Protein AF-A0A1V5LIF1-F1 (afdb_monomer_lite)

Sequence (78 aa):
MLAIWNRNVFPAMKVTWGTYPNNIGHTDYPGCFRCHDDEHASADRRTVSQDCNACHNLLAMDEPEPKILDDLGVVEKK

Structure (mmCIF, N/CA/C/O backbone):
data_AF-A0A1V5LIF1-F1
#
_entry.id   AF-A0A1V5LIF1-F1
#
loop_
_atom_site.group_PDB
_atom_site.id
_atom_site.type_symbol
_atom_site.label_atom_id
_atom_site.label_alt_id
_atom_site.label_comp_id
_atom_site.label_asym_id
_atom_site.label_entity_id
_atom_site.label_seq_id
_atom_site.pdbx_PDB_ins_code
_atom_site.Cartn_x
_atom_site.Cartn_y
_atom_site.Cartn_z
_atom_site.occupancy
_atom_site.B_iso_or_equiv
_atom_site.auth_seq_id
_atom_site.auth_comp_id
_atom_site.auth_asym_id
_atom_site.auth_atom_id
_atom_site.pdbx_PDB_model_num
ATOM 1 N N . MET A 1 1 ? 11.483 -26.514 17.015 1.00 63.81 1 MET A N 1
ATOM 2 C CA . MET A 1 1 ? 12.038 -25.141 16.991 1.00 63.81 1 MET A CA 1
ATOM 3 C C . MET A 1 1 ? 12.933 -24.895 15.768 1.00 63.81 1 MET A C 1
ATOM 5 O O . MET A 1 1 ? 12.610 -23.995 15.008 1.00 63.81 1 MET A O 1
ATOM 9 N N . LEU A 1 2 ? 13.945 -25.732 15.470 1.00 82.50 2 LEU A N 1
ATOM 10 C CA . LEU A 1 2 ? 14.788 -25.575 14.258 1.00 82.50 2 LEU A CA 1
ATOM 11 C C . LEU A 1 2 ? 14.032 -25.642 12.914 1.00 82.50 2 LEU A C 1
ATOM 13 O O . LEU A 1 2 ? 14.370 -24.925 11.980 1.00 82.50 2 LEU A O 1
ATOM 17 N N . ALA A 1 3 ? 13.001 -26.485 12.804 1.00 88.62 3 ALA A N 1
ATOM 18 C CA . ALA A 1 3 ? 12.278 -26.668 11.543 1.00 88.62 3 ALA A CA 1
ATOM 19 C C . ALA A 1 3 ? 11.539 -25.403 11.061 1.00 88.62 3 ALA A C 1
ATOM 21 O O . ALA A 1 3 ? 11.450 -25.174 9.861 1.00 88.62 3 ALA A O 1
ATOM 22 N N . ILE A 1 4 ? 11.023 -24.576 11.979 1.00 85.75 4 ILE A N 1
ATOM 23 C CA . ILE A 1 4 ? 10.342 -23.317 11.630 1.00 85.75 4 ILE A CA 1
ATOM 24 C C . ILE A 1 4 ? 11.371 -22.269 11.198 1.00 85.75 4 ILE A C 1
ATOM 26 O O . ILE A 1 4 ? 11.151 -21.566 10.216 1.00 85.75 4 ILE A O 1
ATOM 30 N N . TRP A 1 5 ? 12.512 -22.213 11.891 1.00 85.31 5 TRP A N 1
ATOM 31 C CA . TRP A 1 5 ? 13.621 -21.325 11.550 1.00 85.31 5 TRP A CA 1
ATOM 32 C C . TRP A 1 5 ? 14.145 -21.596 10.135 1.00 85.31 5 TRP A C 1
ATOM 34 O O . TRP A 1 5 ? 14.130 -20.701 9.297 1.00 85.31 5 TRP A O 1
ATOM 44 N N . ASN A 1 6 ? 14.493 -22.848 9.823 1.00 86.19 6 ASN A N 1
ATOM 45 C CA . ASN A 1 6 ? 15.050 -23.223 8.516 1.00 86.19 6 ASN A CA 1
ATOM 46 C C . ASN A 1 6 ? 14.074 -23.039 7.337 1.00 86.19 6 ASN A C 1
ATOM 48 O O . ASN A 1 6 ? 14.508 -23.044 6.191 1.00 86.19 6 ASN A O 1
ATOM 52 N N . ARG A 1 7 ? 12.764 -22.914 7.596 1.00 86.44 7 ARG A N 1
ATOM 53 C CA . ARG A 1 7 ? 11.748 -22.655 6.560 1.00 86.44 7 ARG A CA 1
ATOM 54 C C . ARG A 1 7 ? 11.582 -21.176 6.223 1.00 86.44 7 ARG A C 1
ATOM 56 O O . ARG A 1 7 ? 11.106 -20.872 5.139 1.00 86.44 7 ARG A O 1
ATOM 63 N N . ASN A 1 8 ? 11.924 -20.286 7.152 1.00 83.81 8 ASN A N 1
ATOM 64 C CA . ASN A 1 8 ? 11.633 -18.856 7.031 1.00 83.81 8 ASN A CA 1
ATOM 65 C C . ASN A 1 8 ? 12.895 -17.985 7.017 1.00 83.81 8 ASN A C 1
ATOM 67 O O . ASN A 1 8 ? 12.823 -16.823 6.631 1.00 83.81 8 ASN A O 1
ATOM 71 N N . VAL A 1 9 ? 14.046 -18.521 7.432 1.00 86.44 9 VAL A N 1
ATOM 72 C CA . VAL A 1 9 ? 15.313 -17.790 7.499 1.00 86.44 9 VAL A CA 1
ATOM 73 C C . VAL A 1 9 ? 16.322 -18.431 6.558 1.00 86.44 9 VAL A C 1
ATOM 75 O O . VAL A 1 9 ? 16.674 -19.600 6.710 1.00 86.44 9 VAL A O 1
ATOM 78 N N . PHE A 1 10 ? 16.824 -17.636 5.611 1.00 89.69 10 PHE A N 1
ATOM 79 C CA . PHE A 1 10 ? 17.771 -18.068 4.583 1.00 89.69 10 PHE A CA 1
ATOM 80 C C . PHE A 1 10 ? 19.084 -17.274 4.703 1.00 89.69 10 PHE A C 1
ATOM 82 O O . PHE A 1 10 ? 19.257 -16.273 4.004 1.00 89.69 10 PHE A O 1
ATOM 89 N N . PRO A 1 11 ? 20.039 -17.692 5.562 1.00 87.56 11 PRO A N 1
ATOM 90 C CA . PRO A 1 11 ? 21.253 -16.915 5.839 1.00 87.56 11 PRO A CA 1
ATOM 91 C C . PRO A 1 11 ? 22.099 -16.603 4.599 1.00 87.56 11 PRO A C 1
ATOM 93 O O . PRO A 1 11 ? 22.708 -15.540 4.516 1.00 87.56 11 PRO A O 1
ATOM 96 N N . ALA A 1 12 ? 22.100 -17.500 3.607 1.00 91.81 12 ALA A N 1
ATOM 97 C CA . ALA A 1 12 ? 22.828 -17.313 2.352 1.00 91.81 12 ALA A CA 1
ATOM 98 C C . ALA A 1 12 ? 22.340 -16.098 1.542 1.00 91.81 12 ALA A C 1
ATOM 100 O O . ALA A 1 12 ? 23.124 -15.505 0.805 1.00 91.81 12 ALA A O 1
ATOM 101 N N . MET A 1 13 ? 21.078 -15.695 1.721 1.00 91.00 13 MET A N 1
ATOM 102 C CA . MET A 1 13 ? 20.505 -14.515 1.068 1.00 91.00 13 MET A CA 1
ATOM 103 C C . MET A 1 13 ? 20.992 -13.204 1.699 1.00 91.00 13 MET A C 1
ATOM 105 O O . MET A 1 13 ? 20.810 -12.151 1.099 1.00 91.00 13 MET A O 1
ATOM 109 N N . LYS A 1 14 ? 21.615 -13.248 2.891 1.00 89.19 14 LYS A N 1
ATOM 110 C CA . LYS A 1 14 ? 22.054 -12.070 3.667 1.00 89.19 14 LYS A CA 1
ATOM 111 C C . LYS A 1 14 ? 20.928 -11.053 3.929 1.00 89.19 14 LYS A C 1
ATOM 113 O O . LYS A 1 14 ? 21.173 -9.855 4.002 1.00 89.19 14 LYS A O 1
ATOM 118 N N . VAL A 1 15 ? 19.701 -11.552 4.079 1.00 88.38 15 VAL A N 1
ATOM 119 C CA . VAL A 1 15 ? 18.489 -10.772 4.364 1.00 88.38 15 VAL A CA 1
ATOM 120 C C . VAL A 1 15 ? 18.143 -10.920 5.843 1.00 88.38 15 VAL A C 1
ATOM 122 O O . VAL A 1 15 ? 18.124 -12.033 6.372 1.00 88.38 15 VAL A O 1
ATOM 125 N N . THR A 1 16 ? 17.841 -9.807 6.502 1.00 84.75 16 THR A N 1
ATOM 126 C CA . THR A 1 16 ? 17.331 -9.755 7.878 1.00 84.75 16 THR A CA 1
ATOM 127 C C . THR A 1 16 ? 15.927 -9.149 7.913 1.00 84.75 16 THR A C 1
ATOM 129 O O . THR A 1 16 ? 15.438 -8.598 6.924 1.00 84.75 16 THR A O 1
ATOM 132 N N . TRP A 1 17 ? 15.267 -9.203 9.072 1.00 84.50 17 TRP A N 1
ATOM 133 C CA . TRP A 1 17 ? 14.036 -8.440 9.295 1.00 84.50 17 TRP A CA 1
ATOM 134 C C . TRP A 1 17 ? 14.253 -6.959 8.955 1.00 84.50 17 TRP A C 1
ATOM 136 O O . TRP A 1 17 ? 15.287 -6.390 9.305 1.00 84.50 17 TRP A O 1
ATOM 146 N N . GLY A 1 18 ? 13.306 -6.369 8.222 1.00 84.50 18 GLY A N 1
ATOM 147 C CA . GLY A 1 18 ? 13.380 -4.979 7.760 1.00 84.50 18 GLY A CA 1
ATOM 148 C C . GLY A 1 18 ? 14.287 -4.722 6.549 1.00 84.50 18 GLY A C 1
ATOM 149 O O . GLY A 1 18 ? 14.404 -3.577 6.134 1.00 84.50 18 GLY A O 1
ATOM 150 N N . THR A 1 19 ? 14.916 -5.744 5.949 1.00 89.38 19 THR A N 1
ATOM 151 C CA . THR A 1 19 ? 15.736 -5.550 4.731 1.00 89.38 19 THR A CA 1
ATOM 152 C C . THR A 1 19 ? 14.903 -5.100 3.527 1.00 89.38 19 THR A C 1
ATOM 154 O O . THR A 1 19 ? 15.383 -4.313 2.716 1.00 89.38 19 THR A O 1
ATOM 157 N N . TYR A 1 20 ? 13.668 -5.593 3.398 1.00 88.38 20 TYR A N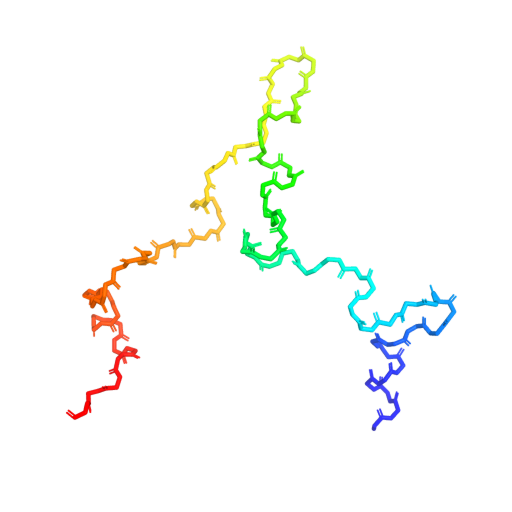 1
ATOM 158 C CA . TYR A 1 20 ? 12.770 -5.234 2.300 1.00 88.38 20 TYR A CA 1
ATOM 159 C C . TYR A 1 20 ? 11.567 -4.432 2.803 1.00 88.38 20 TYR A C 1
ATOM 161 O O . TYR A 1 20 ? 11.084 -4.712 3.904 1.00 88.38 20 TYR A O 1
ATOM 169 N N . PRO A 1 21 ? 11.053 -3.487 1.990 1.00 89.25 21 PRO A N 1
ATOM 170 C CA . PRO A 1 21 ? 9.834 -2.752 2.294 1.00 89.25 21 PRO A CA 1
ATOM 171 C C . PRO A 1 21 ? 8.671 -3.682 2.626 1.00 89.25 21 PRO A C 1
ATOM 173 O O . PRO A 1 21 ? 8.371 -4.609 1.864 1.00 89.25 21 PRO A O 1
ATOM 176 N N . ASN A 1 22 ? 7.981 -3.395 3.730 1.00 86.81 22 ASN A N 1
ATOM 177 C CA . ASN A 1 22 ? 6.681 -3.995 3.969 1.00 86.81 22 ASN A CA 1
ATOM 178 C C . ASN A 1 22 ? 5.636 -3.226 3.169 1.00 86.81 22 ASN A C 1
ATOM 180 O O . ASN A 1 22 ? 5.384 -2.050 3.369 1.00 86.81 22 ASN A O 1
ATOM 184 N N . ASN A 1 23 ? 5.038 -3.934 2.239 1.00 89.19 23 ASN A N 1
ATOM 185 C CA . ASN A 1 23 ? 4.210 -3.384 1.192 1.00 89.19 23 ASN A CA 1
ATOM 186 C C . ASN A 1 23 ? 2.712 -3.627 1.467 1.00 89.19 23 ASN A C 1
ATOM 188 O O . ASN A 1 23 ? 1.888 -3.523 0.556 1.00 89.19 23 ASN A O 1
ATOM 192 N N . ILE A 1 24 ? 2.394 -3.993 2.716 1.00 87.75 24 ILE A N 1
ATOM 193 C CA . ILE A 1 24 ? 1.049 -4.136 3.267 1.00 87.75 24 ILE A CA 1
ATOM 194 C C . ILE A 1 24 ? 0.568 -2.742 3.687 1.00 87.75 24 ILE A C 1
ATOM 196 O O . ILE A 1 24 ? 1.052 -2.189 4.671 1.00 87.75 24 ILE A O 1
ATOM 200 N N . GLY A 1 25 ? -0.384 -2.185 2.935 1.00 85.12 25 GLY A N 1
ATOM 201 C CA . GLY A 1 25 ? -0.855 -0.808 3.115 1.00 85.12 25 GLY A CA 1
ATOM 202 C C . GLY A 1 25 ? 0.049 0.231 2.442 1.00 85.12 25 GLY A C 1
ATOM 203 O O . GLY A 1 25 ? 1.055 -0.120 1.827 1.00 85.12 25 GLY A O 1
ATOM 204 N N . HIS A 1 26 ? -0.339 1.506 2.529 1.00 88.31 26 HIS A N 1
ATOM 205 C CA . HIS A 1 26 ? 0.332 2.628 1.855 1.00 88.31 26 HIS A CA 1
ATOM 206 C C . HIS A 1 26 ? 0.762 3.758 2.818 1.00 88.31 26 HIS A C 1
ATOM 208 O O . HIS A 1 26 ? 0.912 4.908 2.408 1.00 88.31 26 HIS A O 1
ATOM 214 N N . THR A 1 27 ? 0.891 3.453 4.115 1.00 88.25 27 THR A N 1
ATOM 215 C CA . THR A 1 27 ? 1.264 4.432 5.155 1.00 88.25 27 THR A CA 1
ATOM 216 C C . THR A 1 27 ? 2.776 4.625 5.230 1.00 88.25 27 THR A C 1
ATOM 218 O O . THR A 1 27 ? 3.256 5.750 5.142 1.00 88.25 27 THR A O 1
ATOM 221 N N . ASP A 1 28 ? 3.526 3.526 5.356 1.00 89.88 28 ASP A N 1
ATOM 222 C CA . ASP A 1 28 ? 4.984 3.569 5.551 1.00 89.88 28 ASP A CA 1
ATOM 223 C C . ASP A 1 28 ? 5.771 3.381 4.243 1.00 89.88 28 ASP A C 1
ATOM 225 O O . ASP A 1 28 ? 6.926 3.787 4.124 1.00 89.88 28 ASP A O 1
ATOM 229 N N . TYR A 1 29 ? 5.145 2.753 3.247 1.00 92.62 29 TYR A N 1
ATOM 230 C CA . TYR A 1 29 ? 5.711 2.451 1.932 1.00 92.62 29 TYR A CA 1
ATOM 231 C C . TYR A 1 29 ? 4.633 2.623 0.857 1.00 92.62 29 TYR A C 1
ATOM 233 O O . TYR A 1 29 ? 3.456 2.628 1.201 1.00 92.62 29 TYR A O 1
ATOM 241 N N . PRO A 1 30 ? 4.979 2.698 -0.445 1.00 92.25 30 PRO A N 1
ATOM 242 C CA . PRO A 1 30 ? 3.991 2.936 -1.504 1.00 92.25 30 PRO A CA 1
ATOM 243 C C . PRO A 1 30 ? 2.851 1.908 -1.581 1.00 92.25 30 PRO A C 1
ATOM 245 O O . PRO A 1 30 ? 1.793 2.198 -2.133 1.00 92.25 30 PRO A O 1
ATOM 248 N N . GLY A 1 31 ? 3.042 0.693 -1.053 1.00 91.12 31 GLY A N 1
ATOM 249 C CA . GLY A 1 31 ? 1.992 -0.319 -1.073 1.00 91.12 31 GLY A CA 1
ATOM 250 C C . GLY A 1 31 ? 1.560 -0.663 -2.497 1.00 91.12 31 GLY A C 1
ATOM 251 O O . GLY A 1 31 ? 2.376 -0.689 -3.422 1.00 91.12 31 GLY A O 1
ATOM 252 N N . CYS A 1 32 ? 0.271 -0.936 -2.684 1.00 89.38 32 CYS A N 1
ATOM 253 C CA . CYS A 1 32 ? -0.316 -1.253 -3.989 1.00 89.38 32 CYS A CA 1
ATOM 254 C C . CYS A 1 32 ? -0.002 -0.188 -5.055 1.00 89.38 32 CYS A C 1
ATOM 256 O O . CYS A 1 32 ? 0.234 -0.536 -6.213 1.00 89.38 32 CYS A O 1
ATOM 258 N N . PHE A 1 33 ? 0.112 1.084 -4.659 1.00 91.75 33 PHE A N 1
ATOM 259 C CA . PHE A 1 33 ? 0.427 2.179 -5.576 1.00 91.75 33 PHE A CA 1
ATOM 260 C C . PHE A 1 33 ? 1.796 2.054 -6.241 1.00 91.75 33 PHE A C 1
ATOM 262 O O . PHE A 1 33 ? 1.997 2.681 -7.263 1.00 91.75 33 PHE A O 1
ATOM 269 N N . ARG A 1 34 ? 2.705 1.177 -5.783 1.00 92.06 34 ARG A N 1
ATOM 270 C CA . ARG A 1 34 ? 3.980 0.937 -6.493 1.00 92.06 34 ARG A CA 1
ATOM 271 C C . ARG A 1 34 ? 3.810 0.484 -7.955 1.00 92.06 34 ARG A C 1
ATOM 273 O O . ARG A 1 34 ? 4.780 0.488 -8.701 1.00 92.06 34 ARG A O 1
ATOM 280 N N . CYS A 1 35 ? 2.637 -0.050 -8.302 1.00 91.44 35 CYS A N 1
ATOM 281 C CA . CYS A 1 35 ? 2.293 -0.454 -9.669 1.00 91.44 35 CYS A CA 1
ATOM 282 C C . CYS A 1 35 ? 0.958 0.135 -10.139 1.00 91.44 35 CYS A C 1
ATOM 284 O O . CYS A 1 35 ? 0.706 0.203 -11.337 1.00 91.44 35 CYS A O 1
ATOM 286 N N . HIS A 1 36 ? 0.086 0.505 -9.202 1.00 91.25 36 HIS A N 1
ATOM 287 C CA . HIS A 1 36 ? -1.213 1.110 -9.468 1.00 91.25 36 HIS A CA 1
ATOM 288 C C . HIS A 1 36 ? -1.108 2.641 -9.372 1.00 91.25 36 HIS A C 1
ATOM 290 O O . HIS A 1 36 ? -1.912 3.264 -8.696 1.00 91.25 36 HIS A O 1
ATOM 296 N N . ASP A 1 37 ? -0.077 3.247 -9.958 1.00 91.00 37 ASP A N 1
ATOM 297 C CA . ASP A 1 37 ? 0.198 4.697 -9.946 1.00 91.00 37 ASP A CA 1
ATOM 298 C C . ASP A 1 37 ? -0.172 5.395 -11.265 1.00 91.00 37 ASP A C 1
ATOM 300 O O . ASP A 1 37 ? 0.060 6.589 -11.409 1.00 91.00 37 ASP A O 1
ATOM 304 N N . ASP A 1 38 ? -0.719 4.651 -12.232 1.00 91.31 38 ASP A N 1
ATOM 305 C CA . ASP A 1 38 ? -0.937 5.072 -13.624 1.00 91.31 38 ASP A CA 1
ATOM 306 C C . ASP A 1 38 ? 0.334 5.448 -14.415 1.00 91.31 38 ASP A C 1
ATOM 308 O O . ASP A 1 38 ? 0.251 5.759 -15.606 1.00 91.31 38 ASP A O 1
ATOM 312 N N . GLU A 1 39 ? 1.523 5.328 -13.822 1.00 91.56 39 GLU A N 1
ATOM 313 C CA . GLU A 1 39 ? 2.803 5.556 -14.506 1.00 91.56 39 GLU A CA 1
ATOM 314 C C . GLU A 1 39 ? 3.267 4.304 -15.265 1.00 91.56 39 GLU A C 1
ATOM 316 O O . GLU A 1 39 ? 3.979 4.383 -16.270 1.00 91.56 39 GLU A O 1
ATOM 321 N N . HIS A 1 40 ? 2.796 3.129 -14.842 1.00 92.12 40 HIS A N 1
ATOM 322 C CA . HIS A 1 40 ? 3.055 1.848 -15.494 1.00 92.12 40 HIS A CA 1
ATOM 323 C C . HIS A 1 40 ? 2.091 1.607 -16.666 1.00 92.12 40 HIS A C 1
ATOM 325 O O . HIS A 1 40 ? 1.202 0.752 -16.611 1.00 92.12 40 HIS A O 1
ATOM 331 N N . ALA A 1 41 ? 2.277 2.372 -17.742 1.00 93.94 41 ALA A N 1
ATOM 332 C CA . ALA A 1 41 ? 1.468 2.287 -18.953 1.00 93.94 41 ALA A CA 1
ATOM 333 C C . ALA A 1 41 ? 2.110 1.400 -20.034 1.00 93.94 41 ALA A C 1
ATOM 335 O O . ALA A 1 41 ? 3.294 1.515 -20.356 1.00 93.94 41 ALA A O 1
ATOM 336 N N . SER A 1 42 ? 1.308 0.538 -20.658 1.00 94.44 42 SER A N 1
ATOM 337 C CA . SER A 1 42 ? 1.704 -0.175 -21.876 1.00 94.44 42 SER A CA 1
ATOM 338 C C . SER A 1 42 ? 1.794 0.767 -23.087 1.00 94.44 42 SER A C 1
ATOM 340 O O . SER A 1 42 ? 1.308 1.898 -23.063 1.00 94.44 42 SER A O 1
ATOM 342 N N . ALA A 1 43 ? 2.365 0.289 -24.200 1.00 96.44 43 ALA A N 1
ATOM 343 C CA . ALA A 1 43 ? 2.482 1.073 -25.439 1.00 96.44 43 ALA A CA 1
ATOM 344 C C . ALA A 1 43 ? 1.125 1.562 -25.994 1.00 96.44 43 ALA A C 1
ATOM 346 O O . ALA A 1 43 ? 1.053 2.597 -26.654 1.00 96.44 43 ALA A O 1
ATOM 347 N N . ASP A 1 44 ? 0.044 0.835 -25.703 1.00 96.06 44 ASP A N 1
ATOM 348 C CA . ASP A 1 44 ? -1.344 1.174 -26.030 1.00 96.06 44 ASP A CA 1
ATOM 349 C C . ASP A 1 44 ? -2.085 1.915 -24.897 1.00 96.06 44 ASP A C 1
ATOM 351 O O . ASP A 1 44 ? -3.305 2.051 -24.949 1.00 96.06 44 ASP A O 1
ATOM 355 N N . ARG A 1 45 ? -1.354 2.443 -23.904 1.00 92.50 45 ARG A N 1
ATOM 356 C CA . ARG A 1 45 ? -1.847 3.262 -22.779 1.00 92.50 45 ARG A CA 1
ATOM 357 C C . ARG A 1 45 ? -2.806 2.559 -21.814 1.00 92.50 45 ARG A C 1
ATOM 359 O O . ARG A 1 45 ? -3.647 3.214 -21.204 1.00 92.50 45 ARG A O 1
ATOM 366 N N . ARG A 1 46 ? -2.689 1.243 -21.641 1.00 95.44 46 ARG A N 1
ATOM 367 C CA . ARG A 1 46 ? -3.372 0.548 -20.542 1.00 95.44 46 ARG A CA 1
ATOM 368 C C . ARG A 1 46 ? -2.519 0.639 -19.286 1.00 95.44 46 ARG A C 1
ATOM 370 O O . ARG A 1 46 ? -1.322 0.366 -19.344 1.00 95.44 46 ARG A O 1
ATOM 377 N N . THR A 1 47 ? -3.149 0.987 -18.173 1.00 95.31 47 THR A N 1
ATOM 378 C CA . THR A 1 47 ? -2.533 1.018 -16.844 1.00 95.31 47 THR A CA 1
ATOM 379 C C . THR A 1 47 ? -3.147 -0.058 -15.956 1.00 95.31 47 THR A C 1
ATOM 381 O O . THR A 1 47 ? -4.161 -0.682 -16.296 1.00 95.31 47 THR A O 1
ATOM 384 N N . VAL A 1 48 ? -2.505 -0.316 -14.820 1.00 92.50 48 VAL A N 1
ATOM 385 C CA . VAL A 1 48 ? -3.083 -1.164 -13.780 1.00 92.50 48 VAL A CA 1
ATOM 386 C C . VAL A 1 48 ? -4.113 -0.336 -13.009 1.00 92.50 48 VAL A C 1
ATOM 388 O O . VAL A 1 48 ? -3.778 0.705 -12.458 1.00 92.50 48 VAL A O 1
ATOM 391 N N . SER A 1 49 ? -5.368 -0.797 -12.979 1.00 91.44 49 SER A N 1
ATOM 392 C CA . SER A 1 49 ? -6.486 -0.060 -12.372 1.00 91.44 49 SER A CA 1
ATOM 393 C C . SER A 1 49 ? -6.223 0.305 -10.912 1.00 91.44 49 SER A C 1
ATOM 395 O O . SER A 1 49 ? -5.939 -0.583 -10.118 1.00 91.44 49 SER A O 1
ATOM 397 N N . GLN A 1 50 ? -6.419 1.566 -10.526 1.00 90.06 50 GLN A N 1
ATOM 398 C CA . GLN A 1 50 ? -6.351 2.005 -9.124 1.00 90.06 50 GLN A CA 1
ATOM 399 C C . GLN A 1 50 ? -7.584 1.612 -8.283 1.00 90.06 50 GLN A C 1
ATOM 401 O O . GLN A 1 50 ? -7.782 2.144 -7.193 1.00 90.06 50 GLN A O 1
ATOM 406 N N . ASP A 1 51 ? -8.439 0.706 -8.770 1.00 89.44 51 ASP A N 1
ATOM 407 C CA . ASP A 1 51 ? -9.610 0.252 -8.024 1.00 89.44 51 ASP A CA 1
ATOM 408 C C . ASP A 1 51 ? -9.208 -0.664 -6.858 1.00 89.44 51 ASP A C 1
ATOM 410 O O . ASP A 1 51 ? -9.000 -1.870 -7.010 1.00 89.44 51 ASP A O 1
ATOM 414 N N . CYS A 1 52 ? -9.132 -0.082 -5.662 1.00 84.88 52 CYS A N 1
ATOM 415 C CA . CYS A 1 52 ? -8.874 -0.799 -4.416 1.00 84.88 52 CYS A CA 1
ATOM 416 C C . CYS A 1 52 ? -9.905 -1.911 -4.154 1.00 84.88 52 CYS A C 1
ATOM 418 O O . CYS A 1 52 ? -9.564 -2.929 -3.539 1.00 84.88 52 CYS A O 1
ATOM 420 N N . ASN A 1 53 ? -11.138 -1.745 -4.648 1.00 87.50 53 ASN A N 1
ATOM 421 C CA . ASN A 1 53 ? -12.229 -2.693 -4.438 1.00 87.50 53 ASN A CA 1
ATOM 422 C C . ASN A 1 53 ? -12.093 -3.968 -5.271 1.00 87.50 53 ASN A C 1
ATOM 424 O O . ASN A 1 53 ? -12.777 -4.953 -4.998 1.00 87.50 53 ASN A O 1
ATOM 428 N N . ALA A 1 54 ? -11.156 -4.002 -6.222 1.00 85.25 54 ALA A N 1
ATOM 429 C CA . ALA A 1 54 ? -10.813 -5.224 -6.937 1.00 85.25 54 ALA A CA 1
ATOM 430 C C . ALA A 1 54 ? -10.270 -6.324 -6.001 1.00 85.25 54 ALA A C 1
ATOM 432 O O . ALA A 1 54 ? -10.428 -7.508 -6.295 1.00 85.25 54 ALA A O 1
ATOM 433 N N . CYS A 1 55 ? -9.646 -5.942 -4.876 1.00 82.31 55 CYS A N 1
ATOM 434 C CA . CYS A 1 55 ? -9.045 -6.874 -3.912 1.00 82.31 55 CYS A CA 1
ATOM 435 C C . CYS A 1 55 ? -9.513 -6.667 -2.463 1.00 82.31 55 CYS A C 1
ATOM 437 O O . CYS A 1 55 ? -9.514 -7.622 -1.685 1.00 82.31 55 CYS A O 1
ATOM 439 N N . HIS A 1 56 ? -9.881 -5.447 -2.071 1.00 85.69 56 HIS A N 1
ATOM 440 C CA . HIS A 1 56 ? -10.247 -5.111 -0.696 1.00 85.69 56 HIS A CA 1
ATOM 441 C C . HIS A 1 56 ? -11.693 -4.639 -0.611 1.00 85.69 56 HIS A C 1
ATOM 443 O O . HIS A 1 56 ? -12.092 -3.744 -1.332 1.00 85.69 56 HIS A O 1
ATOM 449 N N . ASN A 1 57 ? -12.462 -5.151 0.347 1.00 88.38 57 ASN A N 1
ATOM 450 C CA . ASN A 1 57 ? -13.731 -4.521 0.708 1.00 88.38 57 ASN A CA 1
ATOM 451 C C . ASN A 1 57 ? -13.444 -3.454 1.765 1.00 88.38 57 ASN A C 1
ATOM 453 O O . ASN A 1 57 ? -13.313 -3.778 2.946 1.00 88.38 57 ASN A O 1
ATOM 457 N N . LEU A 1 58 ? -13.275 -2.201 1.342 1.00 85.56 58 LEU A N 1
ATOM 458 C CA . LEU A 1 58 ? -13.106 -1.076 2.260 1.00 85.56 58 LEU A CA 1
ATOM 459 C C . LEU A 1 58 ? -14.431 -0.825 2.986 1.00 85.56 58 LEU A C 1
ATOM 461 O O . LEU A 1 58 ? -15.403 -0.382 2.384 1.00 85.56 58 LEU A O 1
ATOM 465 N N . LEU A 1 59 ? -14.469 -1.161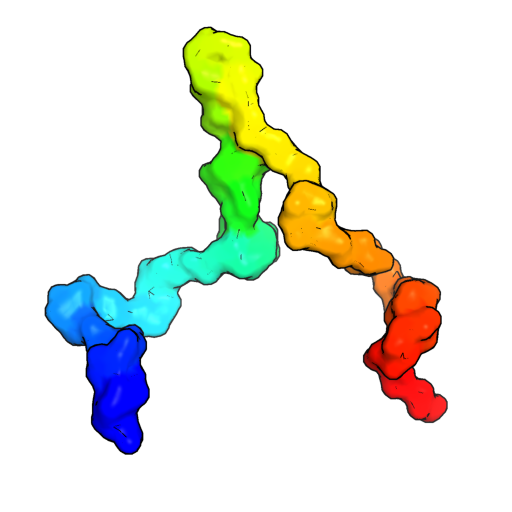 4.275 1.00 88.00 59 LEU A N 1
ATOM 466 C CA . LEU A 1 59 ? -15.683 -1.055 5.086 1.00 88.00 59 LEU A CA 1
ATOM 467 C C . LEU A 1 59 ? -15.812 0.311 5.771 1.00 88.00 59 LEU A C 1
ATOM 469 O O . LEU A 1 59 ? -16.922 0.802 5.925 1.00 88.00 59 LEU A O 1
ATOM 473 N N . ALA A 1 60 ? -14.691 0.915 6.167 1.00 86.88 60 ALA A N 1
ATOM 474 C CA . ALA A 1 60 ? -14.621 2.240 6.774 1.00 86.88 60 ALA A CA 1
ATOM 475 C C . ALA A 1 60 ? -13.215 2.825 6.583 1.00 86.8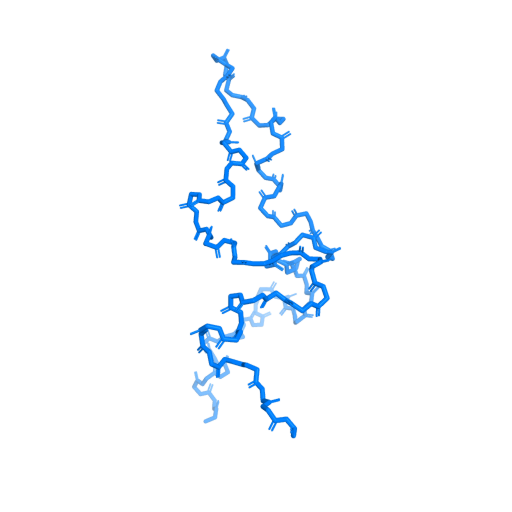8 60 ALA A C 1
ATOM 477 O O . ALA A 1 60 ? -12.233 2.075 6.569 1.00 86.88 60 ALA A O 1
ATOM 478 N N . MET A 1 61 ? -13.109 4.148 6.464 1.00 83.31 61 MET A N 1
ATOM 479 C CA . MET A 1 61 ? -11.835 4.872 6.400 1.00 83.31 61 MET A CA 1
ATOM 480 C C . MET A 1 61 ? -12.013 6.252 7.029 1.00 83.31 61 MET A C 1
ATOM 482 O O . MET A 1 61 ? -12.931 6.973 6.659 1.00 83.31 61 MET A O 1
ATOM 486 N N . ASP A 1 62 ? -11.147 6.600 7.982 1.00 82.94 62 ASP A N 1
ATOM 487 C CA . ASP A 1 62 ? -11.114 7.911 8.652 1.00 82.94 62 ASP A CA 1
ATOM 488 C C . ASP A 1 62 ? -12.440 8.365 9.308 1.00 82.94 62 ASP A C 1
ATOM 490 O O . ASP A 1 62 ? -12.633 9.540 9.623 1.00 82.94 62 ASP A O 1
ATOM 494 N N . GLU A 1 63 ? -13.348 7.423 9.572 1.00 87.38 63 GLU A N 1
ATOM 495 C CA . GLU A 1 63 ? -14.602 7.643 10.292 1.00 87.38 63 GLU A CA 1
ATOM 496 C C . GLU A 1 63 ? -14.405 7.374 11.800 1.00 87.38 63 GLU A C 1
ATOM 498 O O . GLU A 1 63 ? -13.954 6.283 12.157 1.00 87.38 63 GLU A O 1
ATOM 503 N N . PRO A 1 64 ? -14.747 8.316 12.707 1.00 83.06 64 PRO A N 1
ATOM 504 C CA . PRO A 1 64 ? -14.540 8.136 14.150 1.00 83.06 64 PRO A CA 1
ATOM 505 C C . PRO A 1 64 ? -15.329 6.971 14.763 1.00 83.06 64 PRO A C 1
ATOM 507 O O . PRO A 1 64 ? -14.818 6.271 15.632 1.00 83.06 64 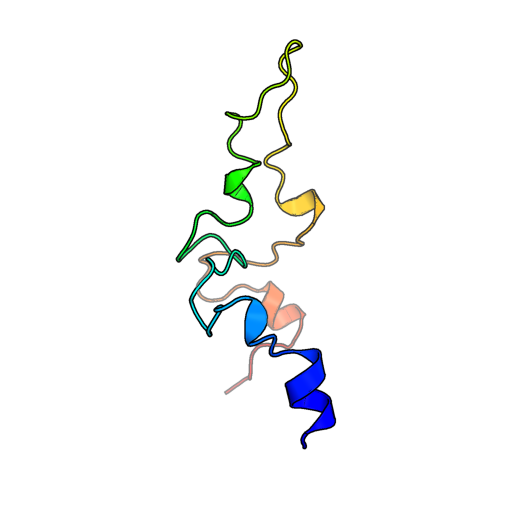PRO A O 1
ATOM 510 N N . GLU A 1 65 ? -16.569 6.769 14.311 1.00 86.00 65 GLU A N 1
ATOM 511 C CA . GLU A 1 65 ? -17.487 5.730 14.797 1.00 86.00 65 GLU A CA 1
ATOM 512 C C . GLU A 1 65 ? -18.239 5.122 13.597 1.00 86.00 65 GLU A C 1
ATOM 514 O O . GLU A 1 65 ? -19.405 5.444 13.352 1.00 86.00 65 GLU A O 1
ATOM 519 N N . PRO A 1 66 ? -17.570 4.288 12.779 1.00 90.00 66 PRO A N 1
ATOM 520 C CA . PRO A 1 66 ? -18.178 3.732 11.581 1.00 90.00 66 PRO A CA 1
ATOM 521 C C . PRO A 1 66 ? -19.251 2.716 11.971 1.00 90.00 66 PRO A C 1
ATOM 523 O O . PRO A 1 66 ? -18.944 1.657 12.522 1.00 90.00 66 PRO A O 1
ATOM 526 N N . LYS A 1 67 ? -20.511 2.997 11.623 1.00 89.44 67 LYS A N 1
ATOM 527 C CA . LYS A 1 67 ? -21.662 2.134 11.950 1.00 89.44 67 LYS A CA 1
ATOM 528 C C . LYS A 1 67 ? -21.465 0.672 11.521 1.00 89.44 67 LYS A C 1
ATOM 530 O O . LYS A 1 67 ? -21.935 -0.236 12.197 1.00 89.44 67 LYS A O 1
ATOM 535 N N . ILE A 1 68 ? -20.744 0.426 10.425 1.00 89.88 68 ILE A N 1
ATOM 536 C CA . ILE A 1 68 ? -20.452 -0.934 9.950 1.00 89.88 68 ILE A CA 1
ATOM 537 C C . ILE A 1 68 ? -19.739 -1.790 11.008 1.00 89.88 68 ILE A C 1
ATOM 539 O O . ILE A 1 68 ? -19.941 -3.000 11.048 1.00 89.88 68 ILE A O 1
ATOM 543 N N . LEU A 1 69 ? -18.930 -1.188 11.887 1.00 87.81 69 LEU A N 1
ATOM 544 C CA . LEU A 1 69 ? -18.248 -1.910 12.959 1.00 87.81 69 LEU A CA 1
ATOM 545 C C . LEU A 1 69 ? -19.236 -2.360 14.047 1.00 87.81 69 LEU A C 1
ATOM 547 O O . LEU A 1 69 ? -19.091 -3.466 14.574 1.00 87.81 69 LEU A O 1
ATOM 551 N N . ASP A 1 70 ? -20.259 -1.551 14.339 1.00 88.94 70 ASP A N 1
ATOM 552 C CA . ASP A 1 70 ? -21.364 -1.933 15.227 1.00 88.94 70 ASP A CA 1
ATOM 553 C C . ASP A 1 70 ? -22.214 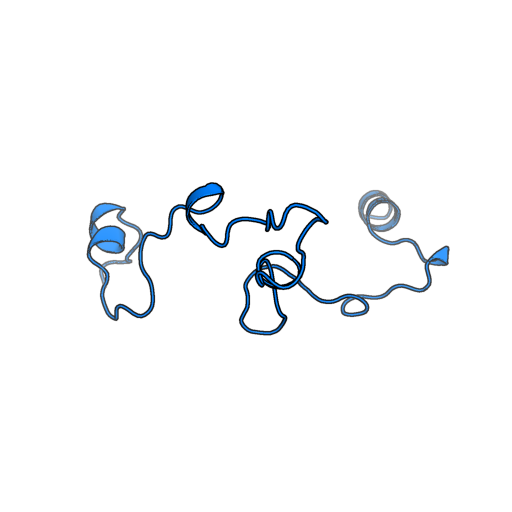-3.041 14.603 1.00 88.94 70 ASP A C 1
ATOM 555 O O . ASP A 1 70 ? -22.509 -4.042 15.261 1.00 88.94 70 ASP A O 1
ATOM 559 N N . ASP A 1 71 ? -22.569 -2.888 13.323 1.00 90.69 71 ASP A N 1
ATOM 560 C CA . ASP A 1 71 ? -23.374 -3.860 12.577 1.00 90.69 71 ASP A CA 1
ATOM 561 C C 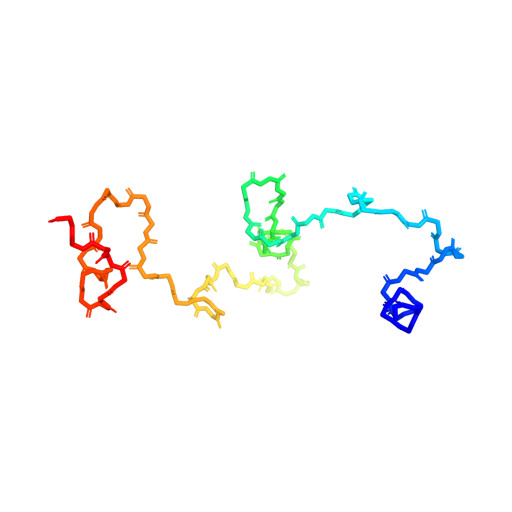. ASP A 1 71 ? -22.656 -5.226 12.476 1.00 90.69 71 ASP A C 1
ATOM 563 O O . ASP A 1 71 ? -23.303 -6.275 12.504 1.00 90.69 71 ASP A O 1
ATOM 567 N N . LEU A 1 72 ? -21.317 -5.229 12.414 1.00 89.25 72 LEU A N 1
ATOM 568 C CA . LEU A 1 72 ? -20.474 -6.433 12.433 1.00 89.25 72 LEU A CA 1
ATOM 569 C C . LEU A 1 72 ? -20.162 -6.957 13.846 1.00 89.25 72 LEU A C 1
ATOM 571 O O . LEU A 1 72 ? -19.556 -8.022 13.976 1.00 89.25 72 LEU A O 1
ATOM 575 N N . GLY A 1 73 ? -20.553 -6.237 14.900 1.00 86.75 73 GLY A N 1
ATOM 576 C CA . GLY A 1 73 ? -20.321 -6.630 16.292 1.00 86.75 73 GLY A CA 1
ATOM 577 C C . GLY A 1 73 ? -18.847 -6.648 16.714 1.00 86.75 73 GLY A C 1
ATOM 578 O O . GLY A 1 73 ? -18.501 -7.352 17.660 1.00 86.75 73 GLY A O 1
ATOM 579 N N . VAL A 1 74 ? -17.976 -5.909 16.019 1.00 84.19 74 VAL A N 1
ATOM 580 C CA . VAL A 1 74 ? -16.526 -5.834 16.304 1.00 84.19 74 VAL A CA 1
ATOM 581 C C . VAL A 1 74 ? -16.153 -4.696 17.260 1.00 84.19 74 VAL A C 1
ATOM 583 O O . VAL A 1 74 ? -14.995 -4.584 17.658 1.00 84.19 74 VAL A O 1
ATOM 586 N N . VAL A 1 75 ? -17.122 -3.873 17.663 1.00 77.62 75 VAL A N 1
ATOM 587 C CA . VAL A 1 75 ? -16.944 -2.859 18.710 1.00 77.62 75 VAL A CA 1
ATOM 588 C C . VAL A 1 75 ? -17.228 -3.494 20.073 1.00 77.62 75 VAL A C 1
ATOM 590 O O . VAL A 1 75 ? -18.332 -3.988 20.319 1.00 77.62 75 VAL A O 1
ATOM 593 N N . GLU A 1 76 ? -16.249 -3.479 20.985 1.00 66.00 76 GLU A N 1
ATOM 594 C CA . GLU A 1 76 ? -16.516 -3.823 22.384 1.00 66.00 76 GLU A CA 1
ATOM 595 C C . GLU A 1 76 ? -17.410 -2.746 23.004 1.00 66.00 76 GLU A C 1
ATOM 597 O O . GLU A 1 76 ? -17.004 -1.595 23.180 1.00 66.00 76 GLU A O 1
ATOM 602 N N . LYS A 1 77 ? -18.645 -3.126 23.344 1.00 62.31 77 LYS A N 1
ATOM 603 C CA . LYS A 1 77 ? -19.539 -2.281 24.137 1.00 62.31 77 LYS A CA 1
ATOM 604 C C . LYS A 1 77 ? -18.953 -2.166 25.543 1.00 62.31 77 LYS A C 1
ATOM 606 O O . LYS A 1 77 ? -18.979 -3.141 26.291 1.00 62.31 77 LYS A O 1
ATOM 611 N N . LYS A 1 78 ? -18.393 -0.999 25.864 1.00 59.09 78 LYS A N 1
ATOM 612 C CA . LYS A 1 78 ? -18.060 -0.631 27.245 1.00 59.09 78 LYS A CA 1
ATOM 613 C C . LYS A 1 78 ? -19.310 -0.531 28.110 1.00 59.09 78 LYS A C 1
ATOM 615 O O . LYS A 1 78 ? -20.356 -0.091 27.584 1.00 59.09 78 LYS A O 1
#

Foldseek 3Di:
DVVVCVVPDDVVVVDDPPNDDDQPDCDPHNRPCVQCVQPNADPVSDGDHPPPVVPDDCQDDPDPCRVVCVVVVVDPDD

pLDDT: mean 87.27, std 6.69, range [59.09, 96.44]

Secondary structure (DSSP, 8-state):
-HHHHHHH--GGGT--TTSS---SSSSSS-GGGGTSSS----TT-------GGGT-----SS-SS-HHHHHTT-S---

Radius of gyration: 19.42 Å; chains: 1; bounding box: 46×35×53 Å